Protein AF-M4BRN0-F1 (afdb_monomer)

Radius of gyration: 17.06 Å; Cα contacts (8 Å, |Δi|>4): 68; chains: 1; bounding box: 40×35×44 Å

Solvent-accessible surface area (backbone atoms only — not comparable to full-atom values): 5774 Å² total; per-residue (Å²): 140,58,72,44,59,60,49,46,67,55,44,55,59,49,40,64,70,36,44,90,46,84,78,27,52,69,47,30,55,48,48,33,50,37,51,41,52,44,51,49,57,54,47,54,51,51,43,65,76,72,41,59,80,93,52,32,66,60,53,50,52,53,49,48,52,52,37,53,51,48,32,53,52,39,46,47,34,46,76,79,47,83,23,59,49,42,53,56,48,46,61,71,70,51,57,93,61,60,70,69,77,78,105

Foldseek 3Di:
DDVLVVVCVVLVVVLVPCPPDPVCLVSLLSCLLSVLVVVLVVVLVVLVVPPDPVCSVVVNVVSVVVSVVSSVVSVCCSPVHSGPSVVVVVVVVDDPCPVVVVD

Mean predicted aligned error: 5.06 Å

Nearest PDB structures (foldseek):
  4yxd-assembly1_D  TM=9.230E-01  e=6.740E-04  Sus scrofa
  3abv-assembly1_D  TM=9.208E-01  e=6.740E-04  Sus scrofa

Sequence (103 aa):
MHMTNVGLMAAVPLAFVLSPSPLALPVDLAIGVLVPVHAHIGMNNVISDYVPKNVRTLARLGWLGATSLMLLGLLRVNLEGPGITEVVKTIWRESPNKKKHEA

InterPro domains:
  IPR007992 Succinate dehydrogenase [ubiquinone] cytochrome b small subunit, CybS [PTHR13337] (2-93)
  IPR034804 Fumarate reductase/succinate dehydrogenase, transmembrane subunit [G3DSA:1.20.1300.10] (1-93)

pLDDT: mean 92.06, std 11.99, range [47.53, 98.62]

Secondary structure (DSSP, 8-state):
--HHHHHHHHHHHHHHHH-SSGGGHHHHHHHHHHHHHHHHHHHHHHHHHHS-TTTHHHHHHHHHHHHHHHHHHHHHHHHHSS-HHHHHHHHHHS-TTGGGS--

Organism: Hyaloperonospora arabidopsidis (strain Emoy2) (NCBI:txid559515)

Structure (mmCIF, N/CA/C/O backbone):
data_AF-M4BRN0-F1
#
_entry.id   AF-M4BRN0-F1
#
loop_
_atom_site.group_PDB
_atom_site.id
_atom_site.type_symbol
_atom_site.label_atom_id
_atom_site.label_alt_id
_atom_site.label_comp_id
_atom_site.label_asym_id
_atom_site.label_entity_id
_atom_site.label_seq_id
_atom_site.pdbx_PDB_ins_code
_atom_site.Cartn_x
_atom_site.Cartn_y
_atom_site.Cartn_z
_atom_site.occupancy
_atom_site.B_iso_or_equiv
_atom_site.auth_seq_id
_atom_site.auth_comp_id
_atom_site.auth_asym_id
_atom_site.auth_atom_id
_atom_site.pdbx_PDB_model_num
ATOM 1 N N . MET A 1 1 ? 15.853 3.366 -0.031 1.00 62.56 1 MET A N 1
ATOM 2 C CA . MET A 1 1 ? 14.644 3.246 0.821 1.00 62.56 1 MET A CA 1
ATOM 3 C C . MET A 1 1 ? 13.707 4.394 0.484 1.00 62.56 1 MET A C 1
ATOM 5 O O . MET A 1 1 ? 14.194 5.510 0.390 1.00 62.56 1 MET A O 1
ATOM 9 N N . HIS A 1 2 ? 12.413 4.142 0.272 1.00 88.75 2 HIS A N 1
ATOM 10 C CA . HIS A 1 2 ? 11.409 5.202 0.082 1.00 88.75 2 HIS A CA 1
ATOM 11 C C . HIS A 1 2 ? 10.477 5.288 1.296 1.00 88.75 2 HIS A C 1
ATOM 13 O O . HIS A 1 2 ? 10.359 4.330 2.061 1.00 88.75 2 HIS A O 1
ATOM 19 N N . MET A 1 3 ? 9.807 6.431 1.468 1.00 93.25 3 MET A N 1
ATOM 20 C CA . MET A 1 3 ? 9.027 6.743 2.676 1.00 93.25 3 MET A CA 1
ATOM 21 C C . MET A 1 3 ? 7.907 5.743 2.967 1.00 93.25 3 MET A C 1
ATOM 23 O O . MET A 1 3 ? 7.586 5.513 4.130 1.00 93.25 3 MET A O 1
ATOM 27 N N . THR A 1 4 ? 7.354 5.081 1.945 1.00 95.50 4 THR A N 1
ATOM 28 C CA . THR A 1 4 ? 6.317 4.067 2.185 1.00 95.50 4 THR A CA 1
ATOM 29 C C . THR A 1 4 ? 6.843 2.811 2.888 1.00 95.50 4 THR A C 1
ATOM 31 O O . THR A 1 4 ? 6.059 2.147 3.553 1.00 95.50 4 THR A O 1
ATOM 34 N N . ASN A 1 5 ? 8.154 2.526 2.863 1.00 95.06 5 ASN A N 1
ATOM 35 C CA . ASN A 1 5 ? 8.744 1.452 3.678 1.00 95.06 5 ASN A CA 1
ATOM 36 C C . ASN A 1 5 ? 8.626 1.770 5.170 1.00 95.06 5 ASN A C 1
ATOM 38 O O . ASN A 1 5 ? 8.191 0.935 5.955 1.00 95.06 5 ASN A O 1
ATOM 42 N N . VAL A 1 6 ? 8.986 3.001 5.544 1.00 95.94 6 VAL A N 1
ATOM 43 C CA . VAL A 1 6 ? 8.901 3.486 6.928 1.00 95.94 6 VAL A CA 1
ATOM 44 C C . VAL A 1 6 ? 7.439 3.582 7.361 1.00 95.94 6 VAL A C 1
ATOM 46 O O . VAL A 1 6 ? 7.089 3.150 8.455 1.00 95.94 6 VAL A O 1
ATOM 49 N N . GLY A 1 7 ? 6.574 4.076 6.470 1.00 95.81 7 GLY A N 1
ATOM 50 C CA . GLY A 1 7 ? 5.132 4.132 6.699 1.00 95.81 7 GLY A CA 1
ATOM 51 C C . GLY A 1 7 ? 4.537 2.754 6.989 1.00 95.81 7 GLY A C 1
ATOM 52 O O . GLY A 1 7 ? 3.858 2.589 7.996 1.00 95.81 7 GLY A O 1
ATOM 53 N N . LEU A 1 8 ? 4.831 1.749 6.159 1.00 96.62 8 LEU A N 1
ATOM 54 C CA . LEU A 1 8 ? 4.338 0.382 6.364 1.00 96.62 8 LEU A CA 1
ATOM 55 C C . LEU A 1 8 ? 4.928 -0.273 7.616 1.00 96.62 8 LEU A C 1
ATOM 57 O O . LEU A 1 8 ? 4.203 -0.957 8.334 1.00 96.62 8 LEU A O 1
ATOM 61 N N . MET A 1 9 ? 6.204 -0.021 7.921 1.00 96.38 9 MET A N 1
ATOM 62 C CA . MET A 1 9 ? 6.846 -0.515 9.143 1.00 96.38 9 MET A CA 1
ATOM 63 C C . MET A 1 9 ? 6.102 -0.063 10.407 1.00 96.38 9 MET A C 1
ATOM 65 O O . MET A 1 9 ? 5.948 -0.854 11.332 1.00 96.38 9 MET A O 1
ATOM 69 N N . ALA A 1 10 ? 5.612 1.179 10.442 1.00 95.00 10 ALA A N 1
ATOM 70 C CA . ALA A 1 10 ? 4.808 1.685 11.554 1.00 95.00 10 ALA A CA 1
ATOM 71 C C . ALA A 1 10 ? 3.330 1.263 11.466 1.00 95.00 10 ALA A C 1
ATOM 73 O O . ALA A 1 10 ? 2.714 0.931 12.478 1.00 95.00 10 ALA A O 1
ATOM 74 N N . A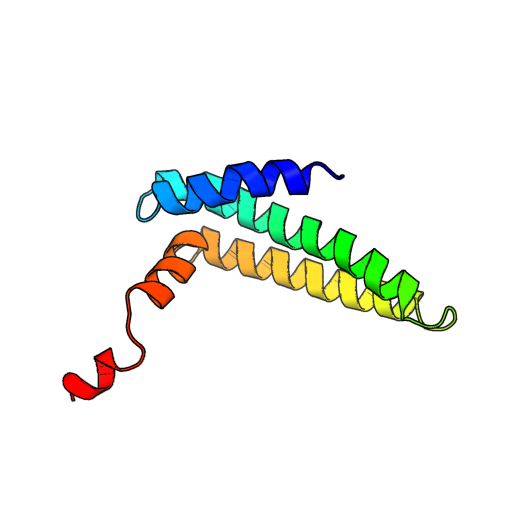LA A 1 11 ? 2.750 1.258 10.262 1.00 95.31 11 ALA A N 1
ATOM 75 C CA . ALA A 1 11 ? 1.328 1.000 10.064 1.00 95.31 11 ALA A CA 1
ATOM 76 C C . ALA A 1 11 ? 0.933 -0.455 10.360 1.00 95.31 11 ALA A C 1
ATOM 78 O O . ALA A 1 11 ? -0.152 -0.684 10.886 1.00 95.31 11 ALA A O 1
ATOM 79 N N . VAL A 1 12 ? 1.794 -1.438 10.070 1.00 94.38 12 VAL A N 1
ATOM 80 C CA . VAL A 1 12 ? 1.475 -2.865 10.268 1.00 94.38 12 VAL A CA 1
ATOM 81 C C . VAL A 1 12 ? 1.266 -3.227 11.753 1.00 94.38 12 VAL A C 1
ATOM 83 O O . VAL A 1 12 ? 0.234 -3.826 12.066 1.00 94.38 12 VAL A O 1
ATOM 86 N N . PRO A 1 13 ? 2.147 -2.846 12.700 1.00 95.00 13 PRO A N 1
ATOM 87 C CA . PRO A 1 13 ? 1.878 -3.043 14.125 1.00 95.00 13 PRO A CA 1
ATOM 88 C C . PRO A 1 13 ? 0.612 -2.322 14.603 1.00 95.00 13 PRO A C 1
ATOM 90 O O . PRO A 1 13 ? -0.183 -2.903 15.340 1.00 95.00 13 PRO A O 1
ATOM 93 N N . LEU A 1 14 ? 0.383 -1.083 14.149 1.00 95.31 14 LEU A N 1
ATOM 94 C CA . LEU A 1 14 ? -0.817 -0.317 14.507 1.00 95.31 14 LEU A CA 1
ATOM 95 C C . LEU A 1 14 ? -2.097 -1.004 14.019 1.00 95.31 14 LEU A C 1
ATOM 97 O O . LEU A 1 14 ? -3.058 -1.116 14.775 1.00 95.31 14 LEU A O 1
ATOM 101 N N . ALA A 1 15 ? -2.091 -1.535 12.797 1.00 93.19 15 ALA A N 1
ATOM 102 C CA . ALA A 1 15 ? -3.174 -2.342 12.243 1.00 93.19 15 ALA A CA 1
ATOM 103 C C . ALA A 1 15 ? -3.497 -3.563 13.121 1.00 93.19 15 ALA A C 1
ATOM 105 O O . ALA A 1 15 ? -4.664 -3.886 13.374 1.00 93.19 15 ALA A O 1
ATOM 106 N N . PHE A 1 16 ? -2.460 -4.234 13.629 1.00 91.69 16 PHE A N 1
ATOM 107 C CA . PHE A 1 16 ? -2.632 -5.388 14.503 1.00 91.69 16 PHE A CA 1
ATOM 108 C C . PHE A 1 16 ? -3.219 -5.005 15.866 1.00 91.69 16 PHE A C 1
ATOM 110 O O . PHE A 1 16 ? -4.097 -5.708 16.356 1.00 91.69 16 PHE A O 1
ATOM 117 N N . VAL A 1 17 ? -2.807 -3.880 16.450 1.00 93.56 17 VAL A N 1
ATOM 118 C CA . VAL A 1 17 ? -3.292 -3.441 17.769 1.00 93.56 17 VAL A CA 1
ATOM 119 C C . VAL A 1 17 ? -4.699 -2.846 17.703 1.00 93.56 17 VAL A C 1
ATOM 121 O O . VAL A 1 17 ? -5.515 -3.115 18.578 1.00 93.56 17 VAL A O 1
ATOM 124 N N . LEU A 1 18 ? -5.002 -2.046 16.678 1.00 93.06 18 LEU A N 1
ATOM 125 C CA . LEU A 1 18 ? -6.214 -1.225 16.664 1.00 93.06 18 LEU A CA 1
ATOM 126 C C . LEU A 1 18 ? -7.464 -1.951 16.161 1.00 93.06 18 LEU A C 1
ATOM 128 O O . LEU A 1 18 ? -8.557 -1.524 16.509 1.00 93.06 18 LEU A O 1
ATOM 132 N N . SER A 1 19 ? -7.366 -3.022 15.368 1.00 89.31 19 SER A N 1
ATOM 133 C CA . SER A 1 19 ? -8.571 -3.763 14.941 1.00 89.31 19 SER A CA 1
ATOM 134 C C . SER A 1 19 ? -9.007 -4.833 15.980 1.00 89.31 19 SER A C 1
ATOM 136 O O . SER A 1 19 ? -8.153 -5.516 16.554 1.00 89.31 19 SER A O 1
ATOM 138 N N . PRO A 1 20 ? -10.313 -5.044 16.225 1.00 88.25 20 PRO A N 1
ATOM 139 C CA . PRO A 1 20 ? -11.441 -4.308 15.667 1.00 88.25 20 PRO A CA 1
ATOM 140 C C . PRO A 1 20 ? -11.690 -3.035 16.492 1.00 88.25 20 PRO A C 1
ATOM 142 O O . PRO A 1 20 ? -12.021 -3.118 17.672 1.00 88.25 20 PRO A O 1
ATOM 145 N N . SER A 1 21 ? -11.549 -1.850 15.897 1.00 91.38 21 SER A N 1
ATOM 146 C CA . SER A 1 21 ? -12.019 -0.602 16.511 1.00 91.38 21 SER A CA 1
ATOM 147 C C . SER A 1 21 ? -12.178 0.504 15.464 1.00 91.38 21 SER A C 1
ATOM 149 O O . SER A 1 21 ? -11.498 0.468 14.437 1.00 91.38 21 SER A O 1
ATOM 151 N N . PRO A 1 22 ? -12.996 1.540 15.729 1.00 90.12 22 PRO A N 1
ATOM 152 C CA . PRO A 1 22 ? -13.090 2.713 14.856 1.00 90.12 22 PRO A CA 1
ATOM 153 C C . PRO A 1 22 ? -11.761 3.464 14.677 1.00 90.12 22 PRO A C 1
ATOM 155 O O . PRO A 1 22 ? -11.568 4.148 13.675 1.00 90.12 22 PRO A O 1
ATOM 158 N N . LEU A 1 23 ? -10.818 3.315 15.618 1.00 93.50 23 LEU A N 1
ATOM 159 C CA . LEU A 1 23 ? -9.477 3.901 15.520 1.00 93.50 23 LEU A CA 1
ATOM 160 C C . LEU A 1 23 ? -8.618 3.233 14.435 1.00 93.50 23 LEU A C 1
ATOM 162 O O . LEU A 1 23 ? -7.570 3.769 14.082 1.00 93.50 23 LEU A O 1
ATOM 166 N N . ALA A 1 24 ? -9.047 2.086 13.896 1.00 95.00 24 ALA A N 1
ATOM 167 C CA . ALA A 1 24 ? -8.383 1.434 12.776 1.00 95.00 24 ALA A CA 1
ATOM 168 C C . ALA A 1 24 ? -8.605 2.174 11.445 1.00 95.00 24 ALA A C 1
ATOM 170 O O . ALA A 1 24 ? -7.733 2.097 10.587 1.00 95.00 24 ALA A O 1
ATOM 171 N N . LEU A 1 25 ? -9.680 2.962 11.281 1.00 95.75 25 LEU A N 1
ATOM 172 C CA . LEU A 1 25 ? -10.013 3.605 9.999 1.00 95.75 25 LEU A CA 1
ATOM 173 C C . LEU A 1 25 ? -8.884 4.501 9.438 1.00 95.75 25 LEU A C 1
ATOM 175 O O . LEU A 1 25 ? -8.555 4.361 8.259 1.00 95.75 25 LEU A O 1
ATOM 179 N N . PRO A 1 26 ? -8.228 5.387 10.218 1.00 96.69 26 PRO A N 1
ATOM 180 C CA . PRO A 1 26 ? -7.077 6.142 9.717 1.00 96.69 26 PRO A CA 1
ATOM 181 C C . PRO A 1 26 ? -5.919 5.244 9.260 1.00 96.69 26 PRO A C 1
ATOM 183 O O . PRO A 1 26 ? -5.248 5.552 8.274 1.00 96.69 26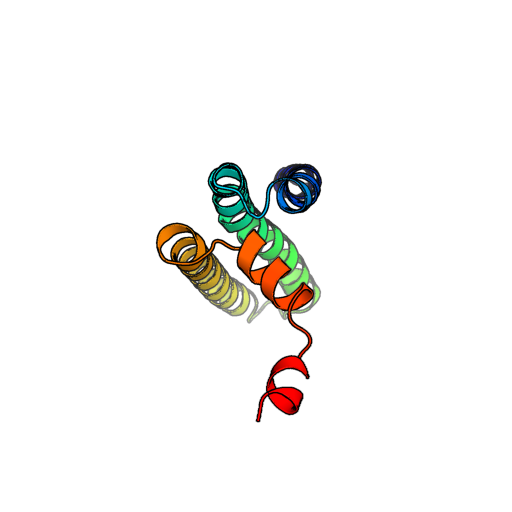 PRO A O 1
ATOM 186 N N . VAL A 1 27 ? -5.696 4.123 9.952 1.00 97.00 27 VAL A N 1
ATOM 187 C CA . VAL A 1 27 ? -4.663 3.142 9.593 1.00 97.00 27 VAL A CA 1
ATOM 188 C C . VAL A 1 27 ? -5.054 2.384 8.329 1.00 97.00 27 VAL A C 1
ATOM 190 O O . VAL A 1 27 ? -4.219 2.222 7.444 1.00 97.00 27 VAL A O 1
ATOM 193 N N . ASP A 1 28 ? -6.317 1.991 8.198 1.00 97.44 28 ASP A N 1
ATOM 194 C CA . ASP A 1 28 ? -6.871 1.349 7.010 1.00 97.44 28 ASP A CA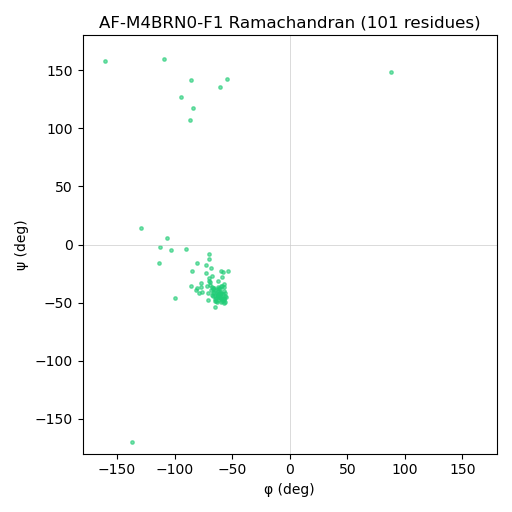 1
ATOM 195 C C . ASP A 1 28 ? -6.733 2.245 5.775 1.00 97.44 28 ASP A C 1
ATOM 197 O O . ASP A 1 28 ? -6.254 1.792 4.733 1.00 97.44 28 ASP A O 1
ATOM 201 N N . LEU A 1 29 ? -7.072 3.534 5.888 1.00 97.69 29 LEU A N 1
ATOM 202 C CA . LEU A 1 29 ? -6.888 4.514 4.814 1.00 97.69 29 LEU A CA 1
ATOM 203 C C . LEU A 1 29 ? -5.406 4.693 4.457 1.00 97.69 29 LEU A C 1
ATOM 205 O O . LEU A 1 29 ? -5.057 4.699 3.275 1.00 97.69 29 LEU A O 1
ATOM 209 N N . ALA A 1 30 ? -4.524 4.786 5.457 1.00 97.38 30 ALA A N 1
ATOM 210 C CA . ALA A 1 30 ? -3.087 4.903 5.229 1.00 97.38 30 ALA A CA 1
ATOM 211 C C . ALA A 1 30 ? -2.519 3.661 4.523 1.00 97.38 30 ALA A C 1
ATOM 213 O O . ALA A 1 30 ? -1.845 3.791 3.501 1.00 97.38 30 ALA A O 1
ATOM 214 N N . ILE A 1 31 ? -2.819 2.454 5.010 1.00 96.94 31 ILE A N 1
ATOM 215 C CA . ILE A 1 31 ? -2.392 1.184 4.400 1.00 96.94 31 ILE A CA 1
ATOM 216 C C . ILE A 1 31 ? -2.976 1.039 2.992 1.00 96.94 31 ILE A C 1
ATOM 218 O O . ILE A 1 31 ? -2.261 0.615 2.082 1.00 96.94 31 ILE A O 1
ATOM 222 N N . GLY A 1 32 ? -4.223 1.474 2.788 1.00 97.25 32 GLY A N 1
ATOM 223 C CA . GLY A 1 32 ? -4.897 1.4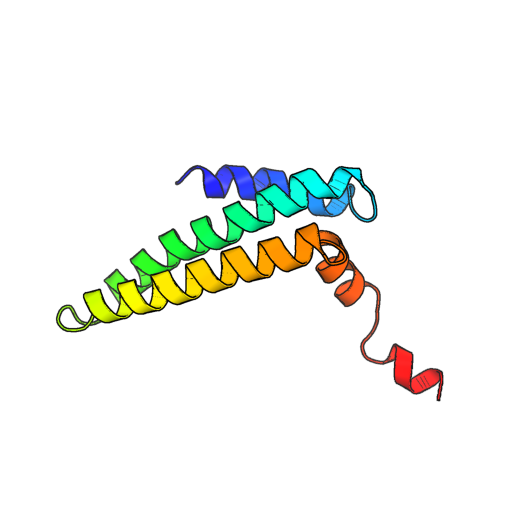96 1.490 1.00 97.25 32 GLY A CA 1
ATOM 224 C C . GLY A 1 32 ? -4.164 2.305 0.416 1.00 97.25 32 GLY A C 1
ATOM 225 O O . GLY A 1 32 ? -4.315 2.004 -0.763 1.00 97.25 32 GLY A O 1
ATOM 226 N N . VAL A 1 33 ? -3.322 3.273 0.798 1.00 97.81 33 VAL A N 1
ATOM 227 C CA . VAL A 1 33 ? -2.449 4.029 -0.122 1.00 97.81 33 VAL A CA 1
ATOM 228 C C . VAL A 1 33 ? -1.015 3.502 -0.106 1.00 97.81 33 VAL A C 1
ATOM 230 O O . VAL A 1 33 ? -0.401 3.304 -1.157 1.00 97.81 33 VAL A O 1
ATOM 233 N N . LEU A 1 34 ? -0.463 3.261 1.084 1.00 97.81 34 LEU A N 1
ATOM 234 C CA . LEU A 1 34 ? 0.933 2.869 1.260 1.00 97.81 34 LEU A CA 1
ATOM 235 C C . LEU A 1 34 ? 1.248 1.534 0.582 1.00 97.81 34 LEU A C 1
ATOM 237 O O . LEU A 1 34 ? 2.309 1.421 -0.033 1.00 97.81 34 LEU A O 1
ATOM 241 N N . VAL A 1 35 ? 0.341 0.552 0.654 1.00 97.31 35 VAL A N 1
ATOM 242 C CA . VAL A 1 35 ? 0.530 -0.765 0.028 1.00 97.31 35 VAL A CA 1
ATOM 243 C C . VAL A 1 35 ? 0.576 -0.652 -1.501 1.00 97.31 35 VAL A C 1
ATOM 245 O O . VAL A 1 35 ? 1.588 -1.076 -2.067 1.00 97.31 35 VAL A O 1
ATOM 248 N N . PRO A 1 36 ? -0.410 -0.038 -2.195 1.00 97.94 36 PRO A N 1
ATOM 249 C CA . PRO A 1 36 ? -0.304 0.180 -3.636 1.00 97.94 36 PRO A CA 1
ATOM 250 C C . PRO A 1 36 ? 0.929 0.943 -4.069 1.00 97.94 36 PRO A C 1
ATOM 252 O O . PRO A 1 36 ? 1.589 0.521 -5.013 1.00 97.94 36 PRO A O 1
ATOM 255 N N . VAL A 1 37 ? 1.291 2.023 -3.378 1.00 97.94 37 VAL A N 1
ATOM 256 C CA . VAL A 1 37 ? 2.459 2.821 -3.768 1.00 97.94 37 VAL A CA 1
ATOM 257 C C . VAL A 1 37 ? 3.760 2.040 -3.562 1.00 97.94 37 VAL A C 1
ATOM 259 O O . VAL A 1 37 ? 4.619 2.045 -4.443 1.00 97.94 37 VAL A O 1
ATOM 262 N N . HIS A 1 38 ? 3.910 1.329 -2.438 1.00 97.81 38 HIS A N 1
ATOM 263 C CA . HIS A 1 38 ? 5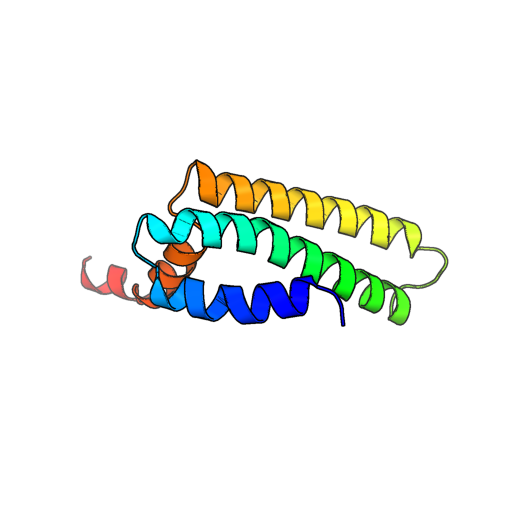.069 0.466 -2.191 1.00 97.81 38 HIS A CA 1
ATOM 264 C C . HIS A 1 38 ? 5.195 -0.624 -3.265 1.00 97.81 38 HIS A C 1
ATOM 266 O O . HIS A 1 38 ? 6.255 -0.770 -3.877 1.00 97.81 38 HIS A O 1
ATOM 272 N N . ALA A 1 39 ? 4.099 -1.333 -3.551 1.00 97.31 39 ALA A N 1
ATOM 273 C CA . ALA A 1 39 ? 4.059 -2.347 -4.599 1.00 97.31 39 ALA A CA 1
ATOM 274 C C . ALA A 1 39 ? 4.349 -1.746 -5.983 1.00 97.31 39 ALA A C 1
ATOM 276 O O . ALA A 1 39 ? 5.054 -2.358 -6.786 1.00 97.31 39 ALA A O 1
ATOM 277 N N . HIS A 1 40 ? 3.866 -0.529 -6.255 1.00 98.19 40 HIS A N 1
ATOM 278 C CA . HIS A 1 40 ? 4.077 0.138 -7.533 1.00 98.19 40 HIS A CA 1
ATOM 279 C C . HIS A 1 40 ? 5.555 0.408 -7.802 1.00 98.19 40 HIS A C 1
ATOM 281 O O . HIS A 1 40 ? 6.062 0.091 -8.880 1.00 98.19 40 HIS A O 1
ATOM 287 N N . ILE A 1 41 ? 6.256 0.961 -6.811 1.00 97.88 41 ILE A N 1
ATOM 288 C CA . ILE A 1 41 ? 7.691 1.247 -6.899 1.00 97.88 41 ILE A CA 1
ATOM 289 C C . ILE A 1 41 ? 8.478 -0.061 -7.037 1.00 97.88 41 ILE A C 1
ATOM 291 O O . ILE A 1 41 ? 9.304 -0.184 -7.941 1.00 97.88 41 ILE A O 1
ATOM 295 N N . GLY A 1 42 ? 8.188 -1.054 -6.188 1.00 97.31 42 GLY A N 1
ATOM 296 C CA . GLY A 1 42 ? 8.880 -2.344 -6.200 1.00 97.31 42 GLY A CA 1
ATOM 297 C C . GLY A 1 42 ? 8.753 -3.068 -7.539 1.00 97.31 42 GLY A 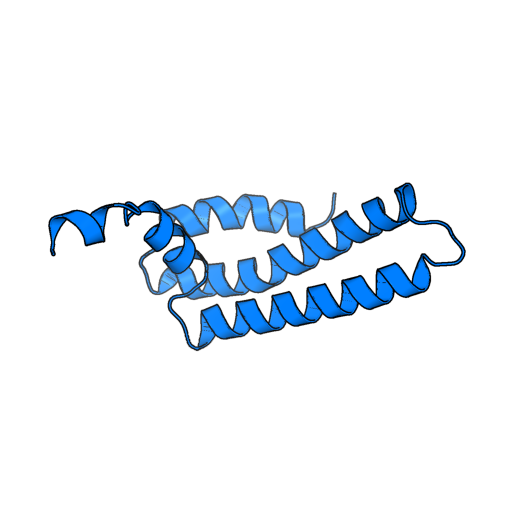C 1
ATOM 298 O O . GLY A 1 42 ? 9.753 -3.472 -8.131 1.00 97.31 42 GLY A O 1
ATOM 299 N N . MET A 1 43 ? 7.540 -3.161 -8.078 1.00 98.25 43 MET A N 1
ATOM 300 C CA . MET A 1 43 ? 7.304 -3.846 -9.346 1.00 98.25 43 MET A CA 1
ATOM 301 C C . MET A 1 43 ? 7.887 -3.091 -10.547 1.00 98.25 43 MET A C 1
ATOM 303 O O . MET A 1 43 ? 8.306 -3.725 -11.508 1.00 98.25 43 MET A O 1
ATOM 307 N N . ASN A 1 44 ? 8.001 -1.758 -10.514 1.00 98.06 44 ASN A N 1
ATOM 308 C CA . ASN A 1 44 ? 8.719 -1.034 -11.572 1.00 98.06 44 ASN A CA 1
ATOM 309 C C . ASN A 1 44 ? 10.203 -1.432 -11.650 1.00 98.06 44 ASN A C 1
ATOM 311 O O . ASN A 1 44 ? 10.765 -1.444 -12.751 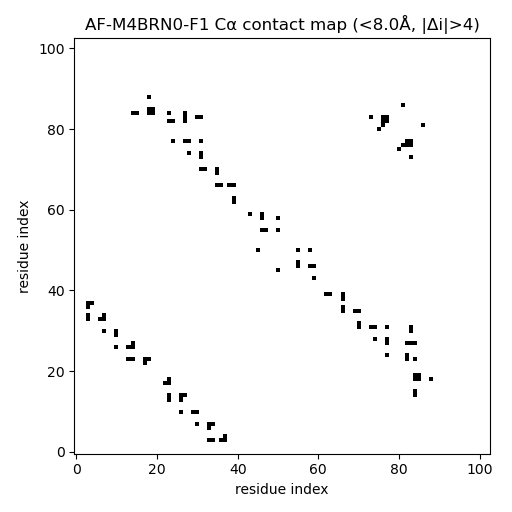1.00 98.06 44 ASN A O 1
ATOM 315 N N . ASN A 1 45 ? 10.825 -1.796 -10.524 1.00 97.62 45 ASN A N 1
ATOM 316 C CA . ASN A 1 45 ? 12.182 -2.351 -10.512 1.00 97.62 45 ASN A CA 1
ATOM 317 C C . ASN A 1 45 ? 12.192 -3.766 -11.101 1.00 97.62 45 ASN A C 1
ATOM 319 O O . ASN A 1 45 ? 12.934 -4.010 -12.045 1.00 97.62 45 ASN A O 1
ATOM 323 N N . VAL A 1 46 ? 11.268 -4.639 -10.677 1.00 98.44 46 VAL A N 1
ATOM 324 C CA . VAL A 1 46 ? 11.107 -5.993 -11.250 1.00 98.44 46 VAL A CA 1
ATOM 325 C C . VAL A 1 46 ? 10.895 -5.937 -12.771 1.00 98.44 46 VAL A C 1
ATOM 327 O O . VAL A 1 46 ? 11.551 -6.647 -13.529 1.00 98.44 46 VAL A O 1
ATOM 330 N N . ILE A 1 47 ? 10.036 -5.038 -13.257 1.00 98.44 47 ILE A N 1
ATOM 331 C CA . ILE A 1 47 ? 9.822 -4.810 -14.693 1.00 98.44 47 ILE A CA 1
ATOM 332 C C . ILE A 1 47 ? 11.122 -4.357 -15.373 1.00 98.44 47 ILE A C 1
ATOM 334 O O . ILE A 1 47 ? 11.406 -4.738 -16.507 1.00 98.44 47 ILE A O 1
ATOM 338 N N . SER A 1 48 ? 11.925 -3.531 -14.709 1.00 98.12 48 SER A N 1
ATOM 339 C CA . SER A 1 48 ? 13.190 -3.052 -15.270 1.00 98.12 48 SER A CA 1
ATOM 340 C C . SER A 1 48 ? 14.241 -4.157 -15.384 1.00 98.12 48 SER A C 1
ATOM 342 O O . SER A 1 48 ? 15.014 -4.129 -16.346 1.00 98.12 48 SER A O 1
ATOM 344 N N . ASP A 1 49 ? 14.216 -5.122 -14.467 1.00 98.38 49 ASP A N 1
ATOM 345 C CA . ASP A 1 49 ? 15.149 -6.248 -14.416 1.00 98.38 49 ASP A CA 1
ATOM 346 C C . ASP A 1 49 ? 14.783 -7.343 -15.427 1.00 98.38 49 ASP A C 1
ATOM 348 O O . ASP A 1 49 ? 15.656 -7.854 -16.125 1.00 98.38 49 ASP A O 1
ATOM 352 N N . TYR A 1 50 ? 13.491 -7.663 -15.565 1.00 98.38 50 TYR A N 1
ATOM 353 C CA . TYR A 1 50 ? 13.054 -8.864 -16.291 1.00 98.38 50 TYR A CA 1
ATOM 354 C C . TYR A 1 50 ? 12.287 -8.602 -17.592 1.00 98.38 50 TYR A C 1
ATOM 356 O O . TYR A 1 50 ? 12.150 -9.514 -18.406 1.00 98.38 50 TYR A O 1
ATOM 364 N N . VAL A 1 51 ? 11.788 -7.384 -17.838 1.00 98.19 51 VAL A N 1
ATOM 365 C CA . VAL A 1 51 ? 11.009 -7.094 -19.054 1.00 98.19 51 VAL A CA 1
ATOM 366 C C . VAL A 1 51 ? 11.906 -6.518 -20.162 1.00 98.19 51 VAL A C 1
ATOM 368 O O . VAL A 1 51 ? 12.579 -5.491 -19.950 1.00 98.19 51 VAL A O 1
ATOM 371 N N . PRO A 1 52 ? 11.888 -7.116 -21.375 1.00 98.19 52 PRO A N 1
ATOM 372 C CA . PRO A 1 52 ? 12.620 -6.613 -22.534 1.00 98.19 52 PRO A CA 1
ATOM 373 C C . PRO A 1 52 ? 12.291 -5.150 -22.854 1.00 98.19 52 PRO A C 1
ATOM 375 O O . PRO A 1 52 ? 11.147 -4.704 -22.742 1.00 98.19 52 PRO A O 1
ATOM 378 N N . LYS A 1 53 ? 13.304 -4.381 -23.273 1.00 97.62 53 LYS A N 1
ATOM 379 C CA . LYS A 1 53 ? 13.194 -2.920 -23.458 1.00 97.62 53 LYS A CA 1
ATOM 380 C C . LYS A 1 53 ? 12.080 -2.507 -24.429 1.00 97.62 53 LYS A C 1
ATOM 382 O O . LYS A 1 53 ? 11.446 -1.484 -24.202 1.00 97.62 53 LYS A O 1
ATOM 387 N N . ASN A 1 54 ? 11.822 -3.303 -25.466 1.00 98.00 54 ASN A N 1
ATOM 388 C CA . ASN A 1 54 ? 10.812 -3.033 -26.494 1.00 98.00 54 ASN A CA 1
ATOM 389 C C . ASN A 1 54 ? 9.363 -3.096 -25.978 1.00 98.00 54 ASN A C 1
ATOM 391 O O . ASN A 1 54 ? 8.506 -2.412 -26.524 1.00 98.00 54 ASN A O 1
ATOM 395 N N . VAL A 1 55 ? 9.081 -3.874 -24.928 1.00 98.25 55 VAL A N 1
ATOM 396 C CA . VAL A 1 55 ? 7.724 -4.015 -24.354 1.00 98.25 55 VAL A CA 1
ATOM 397 C C . VAL A 1 55 ? 7.599 -3.423 -22.948 1.00 98.25 55 VAL A C 1
ATOM 399 O O . VAL A 1 55 ? 6.516 -3.390 -22.366 1.00 98.25 55 VAL A O 1
ATOM 402 N N . ARG A 1 56 ? 8.697 -2.898 -22.397 1.00 98.19 56 ARG A N 1
ATOM 403 C CA . ARG A 1 56 ? 8.770 -2.371 -21.030 1.00 98.19 56 ARG A CA 1
ATOM 404 C C . ARG A 1 56 ? 7.770 -1.253 -20.754 1.00 98.19 56 ARG A C 1
ATOM 406 O O . ARG A 1 56 ? 7.158 -1.242 -19.692 1.00 98.19 56 ARG A O 1
ATOM 413 N N . THR A 1 57 ? 7.595 -0.322 -21.689 1.00 98.19 57 THR A N 1
ATOM 414 C CA . THR A 1 57 ? 6.636 0.782 -21.524 1.00 98.19 57 THR A CA 1
ATOM 415 C C . THR A 1 57 ? 5.213 0.252 -21.403 1.00 98.19 57 THR A C 1
ATOM 417 O O . THR A 1 57 ? 4.491 0.661 -20.499 1.00 98.19 57 THR A O 1
ATOM 420 N N . LEU A 1 58 ? 4.835 -0.713 -22.246 1.00 98.25 58 LEU A N 1
ATOM 421 C CA . LEU A 1 58 ? 3.520 -1.345 -22.179 1.00 98.25 58 LEU A CA 1
ATOM 422 C C . LEU A 1 58 ? 3.315 -2.067 -20.840 1.00 98.25 58 LEU A C 1
ATOM 424 O O . LEU A 1 58 ? 2.277 -1.891 -20.208 1.00 98.25 58 LEU A O 1
ATOM 428 N N . ALA A 1 59 ? 4.323 -2.802 -20.362 1.00 98.50 59 ALA A N 1
ATOM 429 C CA . ALA A 1 59 ? 4.270 -3.462 -19.058 1.00 98.50 59 ALA A CA 1
ATOM 430 C C . ALA A 1 59 ? 4.091 -2.462 -17.901 1.00 98.50 59 ALA A C 1
ATOM 432 O O . ALA A 1 59 ? 3.270 -2.687 -17.014 1.00 98.50 59 ALA A O 1
ATOM 433 N N . ARG A 1 60 ? 4.802 -1.325 -17.926 1.00 98.50 60 ARG A N 1
ATOM 434 C CA . ARG A 1 60 ? 4.653 -0.263 -16.915 1.00 98.50 60 ARG A CA 1
ATOM 435 C C . ARG A 1 60 ? 3.270 0.386 -16.950 1.00 98.50 60 ARG A C 1
ATOM 437 O O . ARG A 1 60 ? 2.715 0.653 -15.890 1.00 98.50 60 ARG A O 1
ATOM 444 N N . LEU A 1 61 ? 2.698 0.604 -18.135 1.00 98.62 61 LEU A N 1
ATOM 445 C CA . LEU A 1 61 ? 1.339 1.139 -18.278 1.00 98.62 61 LEU A CA 1
ATOM 446 C C . LEU A 1 61 ? 0.280 0.154 -17.771 1.00 98.62 61 LEU A C 1
ATOM 448 O O . LEU A 1 61 ? -0.616 0.549 -17.028 1.00 98.62 61 LEU A O 1
ATOM 452 N N . GLY A 1 62 ? 0.409 -1.132 -18.109 1.00 98.56 62 GLY A N 1
ATOM 453 C CA . GLY A 1 62 ? -0.467 -2.177 -17.575 1.00 98.56 62 GLY A CA 1
ATOM 454 C C . GLY A 1 62 ? -0.385 -2.262 -16.050 1.00 98.56 62 GLY A C 1
ATOM 455 O O . GLY A 1 62 ? -1.405 -2.319 -15.365 1.00 98.56 62 GLY A O 1
ATOM 456 N N . TRP A 1 63 ? 0.828 -2.177 -15.504 1.00 98.50 63 TRP A N 1
ATOM 457 C CA . TRP A 1 63 ? 1.043 -2.172 -14.063 1.00 98.50 63 TRP A CA 1
ATOM 458 C C . TRP 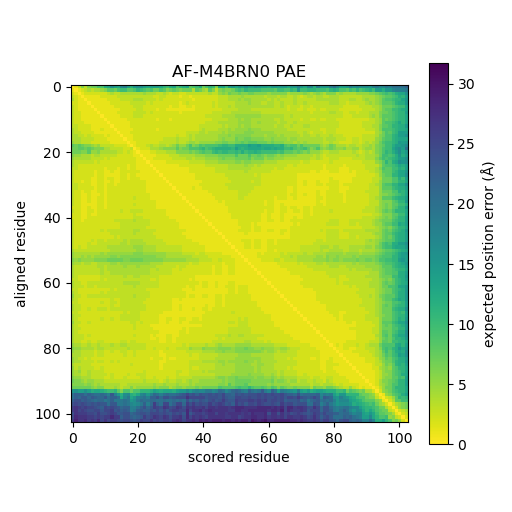A 1 63 ? 0.500 -0.918 -13.366 1.00 98.50 63 TRP A C 1
ATOM 460 O O . TRP A 1 63 ? -0.045 -1.010 -12.264 1.00 98.50 63 TRP A O 1
ATOM 470 N N . LEU A 1 64 ? 0.595 0.249 -14.007 1.00 98.62 64 LEU A N 1
ATOM 471 C CA . LEU A 1 64 ? -0.054 1.470 -13.533 1.00 98.62 64 LEU A CA 1
ATOM 472 C C . LEU A 1 64 ? -1.569 1.272 -13.435 1.00 98.62 64 LEU A C 1
ATOM 474 O O . LEU A 1 64 ? -2.136 1.548 -12.382 1.00 98.62 64 LEU A O 1
ATOM 478 N N . GLY A 1 65 ? -2.198 0.703 -14.468 1.00 98.62 65 GLY A N 1
ATOM 479 C CA . GLY A 1 65 ? -3.621 0.354 -14.443 1.00 98.62 65 GLY A CA 1
ATOM 480 C C . GLY A 1 65 ? -3.980 -0.591 -13.292 1.00 98.62 65 GLY A C 1
ATOM 481 O O . GLY A 1 65 ? -4.904 -0.312 -12.530 1.00 98.62 65 GLY A O 1
ATOM 482 N N . ALA A 1 66 ? -3.208 -1.665 -13.100 1.00 98.44 66 ALA A N 1
ATOM 483 C CA . ALA A 1 66 ? -3.406 -2.599 -11.989 1.00 98.44 66 ALA A CA 1
ATOM 484 C C . ALA A 1 66 ? -3.264 -1.918 -10.615 1.00 98.44 66 ALA A C 1
ATOM 486 O O . ALA A 1 66 ? -4.064 -2.157 -9.712 1.00 98.44 66 ALA A O 1
ATOM 487 N N . THR A 1 67 ? -2.286 -1.021 -10.467 1.00 98.44 67 THR A N 1
ATOM 488 C CA . THR A 1 67 ? -2.074 -0.251 -9.232 1.00 98.44 67 THR A CA 1
ATOM 489 C C . THR A 1 67 ? -3.250 0.684 -8.952 1.00 98.44 67 THR A C 1
ATOM 491 O O . THR A 1 67 ? -3.721 0.746 -7.817 1.00 98.44 67 THR A O 1
ATOM 494 N N . SER A 1 68 ? -3.757 1.386 -9.970 1.00 98.50 68 SER A N 1
ATOM 495 C CA . SER A 1 68 ? -4.931 2.256 -9.844 1.00 98.50 68 SER A CA 1
ATOM 496 C C . SER A 1 68 ? -6.176 1.471 -9.438 1.00 98.50 68 SER A C 1
ATOM 498 O O . SER A 1 68 ? -6.890 1.893 -8.531 1.00 98.50 68 SER A O 1
ATOM 500 N N . LEU A 1 69 ? -6.410 0.306 -10.051 1.00 98.56 69 LEU A N 1
ATOM 501 C CA . LEU A 1 69 ? -7.514 -0.581 -9.673 1.00 98.56 69 LEU A CA 1
ATOM 502 C C . LEU A 1 69 ? -7.380 -1.068 -8.229 1.00 98.56 69 LEU A C 1
ATOM 504 O O . LEU A 1 69 ? -8.364 -1.057 -7.493 1.00 98.56 69 LEU A O 1
ATOM 508 N N . MET A 1 70 ? -6.171 -1.439 -7.799 1.00 98.06 70 MET A N 1
ATOM 509 C CA . MET A 1 70 ? -5.929 -1.845 -6.416 1.00 98.06 70 MET A CA 1
ATOM 510 C C . MET A 1 70 ? -6.216 -0.704 -5.436 1.00 98.06 70 MET A C 1
ATOM 512 O O . MET A 1 70 ? -6.892 -0.923 -4.437 1.00 98.06 70 MET A O 1
ATOM 516 N N . LEU A 1 71 ? -5.764 0.517 -5.732 1.00 98.31 71 LEU A N 1
ATOM 517 C CA . LEU A 1 71 ? -6.016 1.685 -4.885 1.00 98.31 71 LEU A CA 1
ATOM 518 C C . LEU A 1 71 ? -7.518 1.975 -4.750 1.00 98.31 71 LEU A C 1
ATOM 520 O O . LEU A 1 71 ? -8.003 2.172 -3.638 1.00 98.31 71 LEU A O 1
ATOM 524 N N . LEU A 1 72 ? -8.269 1.949 -5.856 1.00 98.38 72 LEU A N 1
ATOM 525 C CA . LEU A 1 72 ? -9.721 2.160 -5.839 1.00 98.38 72 LEU A CA 1
ATOM 526 C C . LEU A 1 72 ? -10.463 1.033 -5.109 1.00 98.38 72 LEU A C 1
ATOM 528 O O . LEU A 1 72 ? -11.377 1.303 -4.332 1.00 98.38 72 LEU A O 1
ATOM 532 N N . GLY A 1 73 ? -10.052 -0.221 -5.312 1.00 98.19 73 GLY A N 1
ATOM 533 C CA . GLY A 1 73 ? -10.627 -1.374 -4.619 1.00 98.19 73 GLY A CA 1
ATOM 534 C C . GLY A 1 73 ? -10.411 -1.308 -3.107 1.00 98.19 73 GLY A C 1
ATOM 535 O O . GLY A 1 73 ? -11.353 -1.491 -2.340 1.00 98.19 73 GLY A O 1
ATOM 536 N N . LEU A 1 74 ? -9.197 -0.973 -2.665 1.00 98.12 74 LEU A N 1
ATOM 537 C CA . LEU A 1 74 ? -8.881 -0.810 -1.245 1.00 98.12 74 LEU A CA 1
ATOM 538 C C . LEU A 1 74 ? -9.605 0.392 -0.626 1.00 98.12 74 LEU A C 1
ATOM 540 O O . LEU A 1 74 ? -10.113 0.288 0.490 1.00 98.12 74 LEU A O 1
ATOM 544 N N . LEU A 1 75 ? -9.736 1.503 -1.358 1.00 98.25 75 LEU A N 1
ATOM 545 C CA . LEU A 1 75 ? -10.551 2.638 -0.922 1.00 98.25 75 LEU A CA 1
ATOM 546 C C . LEU A 1 75 ? -12.013 2.221 -0.712 1.00 98.25 75 LEU A C 1
ATOM 548 O O . LEU A 1 75 ? -12.600 2.527 0.324 1.00 98.25 75 LEU A O 1
ATOM 552 N N . ARG A 1 76 ? -12.580 1.463 -1.657 1.00 98.25 76 ARG A N 1
ATOM 553 C CA . ARG A 1 76 ? -13.949 0.942 -1.567 1.00 98.25 76 ARG A CA 1
ATOM 554 C C . ARG A 1 76 ? -14.146 -0.008 -0.380 1.00 98.25 76 ARG A C 1
ATOM 556 O O . ARG A 1 76 ? -15.208 0.021 0.238 1.00 98.25 76 ARG A O 1
ATOM 563 N N . VAL A 1 77 ? -13.147 -0.829 -0.049 1.00 96.88 77 VAL A N 1
ATOM 564 C CA . VAL A 1 77 ? -13.169 -1.707 1.139 1.00 96.88 77 VAL A CA 1
ATOM 565 C C . VAL A 1 77 ? -13.161 -0.898 2.437 1.00 96.88 77 VAL A C 1
ATOM 567 O O . VAL A 1 77 ? -13.841 -1.279 3.387 1.00 96.88 77 VAL A O 1
ATOM 570 N N . ASN A 1 78 ? -12.428 0.214 2.478 1.00 97.19 78 ASN A N 1
ATOM 571 C CA . ASN A 1 78 ? -12.320 1.055 3.670 1.00 97.19 78 ASN A CA 1
ATOM 572 C C . ASN A 1 78 ? -13.541 1.950 3.906 1.00 97.19 78 ASN A C 1
ATOM 574 O O . ASN A 1 78 ? -13.897 2.186 5.055 1.00 97.19 78 ASN A O 1
ATOM 578 N N . LEU A 1 79 ? -14.160 2.475 2.843 1.00 96.50 79 LEU A N 1
ATOM 579 C CA . LEU A 1 79 ? -15.286 3.411 2.968 1.00 96.50 79 LEU A CA 1
ATOM 580 C C . LEU A 1 79 ? -16.639 2.720 3.106 1.00 96.50 79 LEU A C 1
ATOM 582 O O . LEU A 1 79 ? -17.528 3.215 3.789 1.00 96.50 79 LEU A O 1
ATOM 586 N N . GLU A 1 80 ? -16.809 1.600 2.419 1.00 96.75 80 GLU A N 1
ATOM 587 C CA . GLU A 1 80 ? -18.111 0.955 2.252 1.00 96.75 80 GLU A CA 1
ATOM 588 C C . GLU A 1 80 ? -18.046 -0.541 2.628 1.00 96.75 80 GLU A C 1
ATOM 590 O O . GLU A 1 80 ? -18.920 -1.326 2.258 1.00 96.75 80 GLU A O 1
ATOM 595 N N . GLY A 1 81 ? -16.979 -0.962 3.308 1.00 93.50 81 GLY A N 1
ATOM 596 C CA . GLY A 1 81 ? -16.779 -2.313 3.823 1.00 93.50 81 GLY A CA 1
ATOM 597 C C . GLY A 1 81 ? -16.209 -2.296 5.247 1.00 93.50 81 GLY A C 1
ATOM 598 O O . GLY A 1 81 ? -16.155 -1.241 5.876 1.00 93.50 81 GLY A O 1
ATOM 599 N N . PRO A 1 82 ? -15.777 -3.455 5.775 1.00 93.00 82 PRO A N 1
ATOM 600 C CA . PRO A 1 82 ? -15.272 -3.568 7.148 1.00 93.00 82 PRO A CA 1
ATOM 601 C C . PRO A 1 82 ? -13.913 -2.896 7.417 1.00 93.00 82 PRO A C 1
ATOM 603 O O . PRO A 1 82 ? -13.489 -2.863 8.568 1.00 93.00 82 PRO A O 1
ATOM 606 N N . GLY A 1 83 ? -13.213 -2.409 6.385 1.00 95.81 83 GLY A N 1
ATOM 607 C CA . GLY A 1 83 ? -11.814 -1.981 6.480 1.00 95.81 83 GLY A CA 1
ATOM 608 C C . GLY A 1 83 ? -10.815 -3.119 6.246 1.00 95.81 83 GLY A C 1
ATOM 609 O O . GLY A 1 83 ? -11.084 -4.290 6.527 1.00 95.81 83 GLY A O 1
ATOM 610 N N . ILE A 1 84 ? -9.647 -2.783 5.689 1.00 96.19 84 ILE A N 1
ATOM 611 C CA . ILE A 1 84 ? -8.606 -3.758 5.311 1.00 96.19 84 ILE A CA 1
ATOM 612 C C . ILE A 1 84 ? -8.163 -4.604 6.508 1.00 96.19 84 ILE A C 1
ATOM 614 O O . ILE A 1 84 ? -8.056 -5.827 6.399 1.00 96.19 84 ILE A O 1
ATOM 618 N N . THR A 1 85 ? -7.897 -3.974 7.650 1.00 95.25 85 THR A N 1
ATOM 619 C CA . THR A 1 85 ? -7.397 -4.669 8.840 1.00 95.25 85 THR A CA 1
ATOM 620 C C . THR A 1 85 ? -8.393 -5.681 9.385 1.00 95.25 85 THR A C 1
ATOM 622 O O . THR A 1 85 ? -7.998 -6.805 9.709 1.00 95.25 85 THR A O 1
ATOM 625 N N . GLU A 1 86 ? -9.681 -5.339 9.423 1.00 92.69 86 GLU A N 1
ATOM 626 C CA . GLU A 1 86 ? -10.709 -6.261 9.898 1.00 92.69 86 GLU A CA 1
ATOM 627 C C . GLU A 1 86 ? -10.975 -7.394 8.910 1.00 92.69 86 GLU A C 1
ATOM 629 O O . GLU A 1 86 ? -11.148 -8.535 9.338 1.00 92.69 86 GLU A O 1
ATOM 634 N N . VAL A 1 87 ? -10.918 -7.134 7.598 1.00 93.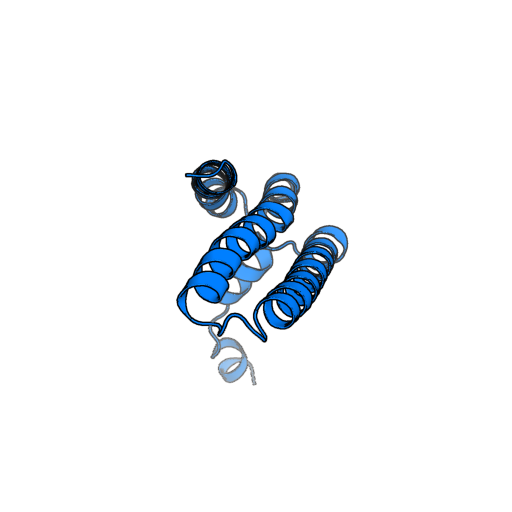38 87 VAL A N 1
ATOM 635 C CA . VAL A 1 87 ? -10.976 -8.197 6.581 1.00 93.38 87 VAL A CA 1
ATOM 636 C C . VAL A 1 87 ? -9.868 -9.225 6.821 1.00 93.38 87 VAL A C 1
ATOM 638 O O . VAL A 1 87 ? -10.146 -10.423 6.903 1.00 93.38 87 VAL A O 1
ATOM 641 N N . VAL A 1 88 ? -8.622 -8.776 7.008 1.00 92.75 88 VAL A N 1
ATOM 642 C CA . VAL A 1 88 ? -7.485 -9.679 7.256 1.00 92.75 88 VAL A CA 1
ATOM 643 C C . VAL A 1 88 ? -7.660 -10.454 8.564 1.00 92.75 88 VAL A C 1
ATOM 645 O O . VAL A 1 88 ? -7.440 -11.666 8.592 1.00 92.75 88 VAL A O 1
ATOM 648 N N . LYS A 1 89 ? -8.095 -9.805 9.650 1.00 90.12 89 LYS A N 1
ATOM 649 C CA . LYS A 1 89 ? -8.308 -10.502 10.929 1.00 90.12 89 LYS A CA 1
ATOM 650 C C . LYS A 1 89 ? -9.493 -11.454 10.908 1.00 90.12 89 LYS A C 1
ATOM 652 O O . LYS A 1 89 ? -9.435 -12.474 11.587 1.00 90.12 89 LYS A O 1
ATOM 657 N N . THR A 1 90 ? -10.532 -11.161 10.134 1.00 89.88 90 THR A N 1
ATOM 658 C CA . THR A 1 90 ? -11.683 -12.057 9.974 1.00 89.88 90 THR A CA 1
ATOM 659 C C . THR A 1 90 ? -11.245 -13.361 9.320 1.00 89.88 90 THR A C 1
ATOM 661 O O . THR A 1 90 ? -11.522 -14.425 9.864 1.00 89.88 90 THR A O 1
ATOM 664 N N . ILE A 1 91 ? -10.451 -13.282 8.244 1.00 89.31 91 ILE A N 1
ATOM 665 C CA . ILE A 1 91 ? -9.846 -14.460 7.597 1.00 89.31 91 ILE A CA 1
ATOM 666 C C . ILE A 1 91 ? -9.005 -15.267 8.596 1.00 89.31 91 ILE A C 1
ATOM 668 O O . ILE A 1 91 ? -8.992 -16.492 8.548 1.00 89.31 91 ILE A O 1
ATOM 672 N N . TRP A 1 92 ? -8.314 -14.593 9.518 1.00 87.56 92 TRP A N 1
ATOM 673 C CA . TRP A 1 92 ? -7.473 -15.261 10.512 1.00 87.56 92 TRP A CA 1
ATOM 674 C C . TRP A 1 92 ? -8.255 -15.893 11.673 1.00 87.56 92 TRP A C 1
ATOM 676 O O . TRP A 1 92 ? -7.823 -16.902 12.229 1.00 87.56 92 TRP A O 1
ATOM 686 N N . ARG A 1 93 ? -9.382 -15.295 12.075 1.00 85.88 93 ARG A N 1
ATOM 687 C CA . ARG A 1 93 ? -10.241 -15.787 13.167 1.00 85.88 93 ARG A CA 1
ATOM 688 C C . ARG A 1 93 ? -11.160 -16.912 12.706 1.00 85.88 93 ARG A C 1
ATOM 690 O O . ARG A 1 93 ? -11.434 -17.836 13.471 1.00 85.88 93 ARG A O 1
ATOM 697 N N . GLU A 1 94 ? -11.674 -16.826 11.485 1.00 80.06 94 GLU A N 1
ATOM 698 C CA . GLU A 1 94 ? -12.581 -17.826 10.940 1.00 80.06 94 GLU A CA 1
ATOM 699 C C . GLU A 1 94 ? -11.791 -18.967 10.299 1.00 80.06 94 GLU A C 1
ATOM 701 O O . GLU A 1 94 ? -11.220 -18.838 9.220 1.00 80.06 94 GLU A O 1
ATOM 706 N N . SER A 1 95 ? -11.773 -20.127 10.964 1.00 63.66 95 SER A N 1
ATOM 707 C CA . SER A 1 95 ? -11.251 -21.350 10.351 1.00 63.66 95 SER A CA 1
ATOM 708 C C . SER A 1 95 ? -12.072 -21.692 9.097 1.00 63.66 95 SER A C 1
ATOM 710 O O . SER A 1 95 ? -13.305 -21.717 9.183 1.00 63.66 95 SER A O 1
ATOM 712 N N . PRO A 1 96 ? -11.440 -22.060 7.964 1.00 63.06 96 PRO A N 1
ATOM 713 C CA . PRO A 1 96 ? -12.141 -22.502 6.753 1.00 63.06 96 PRO A CA 1
ATOM 714 C C . PRO A 1 96 ? -13.138 -23.650 6.993 1.00 63.06 96 PRO A C 1
ATOM 716 O O . PRO A 1 96 ? -14.073 -23.834 6.218 1.00 63.06 96 PRO A O 1
ATOM 719 N N . ASN A 1 97 ? -12.957 -24.418 8.075 1.00 61.81 97 ASN A N 1
ATOM 720 C CA . ASN A 1 97 ? -13.823 -25.536 8.457 1.00 61.81 97 ASN A CA 1
ATOM 721 C C . ASN A 1 97 ? -14.998 -25.154 9.370 1.00 61.81 97 ASN A C 1
ATOM 723 O O . ASN A 1 97 ? -15.822 -26.019 9.662 1.00 61.81 97 ASN A O 1
ATOM 727 N N . LYS A 1 98 ? -15.128 -23.897 9.815 1.00 59.50 98 LYS A N 1
ATOM 728 C CA . LYS A 1 98 ? -16.177 -23.499 10.770 1.00 59.50 98 LYS A CA 1
ATOM 729 C C . LYS A 1 98 ? -17.592 -23.775 10.235 1.00 59.50 98 LYS A C 1
ATOM 731 O O . LYS A 1 98 ? -18.434 -24.273 10.968 1.00 59.50 98 LYS A O 1
ATOM 736 N N . LYS A 1 99 ? -17.808 -23.605 8.923 1.00 55.94 99 LYS A N 1
ATOM 737 C CA . LYS A 1 99 ? -19.092 -23.904 8.259 1.00 55.94 99 LYS A CA 1
ATOM 738 C C . LYS A 1 99 ? -19.412 -25.398 8.097 1.00 55.94 99 LYS A C 1
ATOM 740 O O . LYS A 1 99 ? -20.562 -25.724 7.843 1.00 55.94 99 LYS A O 1
ATOM 745 N N . LYS A 1 100 ? -18.437 -26.312 8.215 1.00 53.28 100 LYS A N 1
ATOM 746 C CA . LYS A 1 100 ? -18.676 -27.766 8.074 1.00 53.28 100 LYS A CA 1
ATOM 747 C C . LYS A 1 100 ? -19.250 -28.422 9.332 1.00 53.28 100 LYS A C 1
ATOM 749 O O . LYS A 1 100 ? -19.720 -29.545 9.240 1.00 53.28 100 LYS A O 1
ATOM 754 N N . HIS A 1 101 ? -19.177 -27.756 10.482 1.00 50.38 101 HIS A N 1
ATOM 755 C CA . HIS A 1 101 ? -19.653 -28.295 11.761 1.00 50.38 101 HIS A CA 1
ATOM 756 C C . HIS A 1 101 ? -21.001 -27.707 12.206 1.00 50.38 101 HIS A C 1
ATOM 758 O O . HIS A 1 101 ? -21.541 -28.139 13.219 1.00 50.38 101 HIS A O 1
ATOM 764 N N . GLU A 1 102 ? -21.532 -26.735 11.461 1.00 54.81 102 GLU A N 1
ATOM 765 C CA . GLU A 1 102 ? -22.817 -26.069 11.727 1.00 54.81 102 GLU A CA 1
ATOM 766 C C . GLU A 1 102 ? -23.923 -26.503 10.737 1.00 54.81 102 GLU A C 1
ATOM 768 O O . GLU A 1 102 ? -25.018 -25.943 10.769 1.00 54.81 102 GLU A O 1
ATOM 773 N N . ALA A 1 103 ? -23.639 -27.482 9.864 1.00 47.53 103 ALA A N 1
ATOM 774 C CA . ALA A 1 103 ? -24.549 -28.036 8.855 1.00 47.53 103 ALA A CA 1
ATOM 775 C C . ALA A 1 103 ? -24.844 -29.520 9.110 1.00 47.53 103 ALA A C 1
ATOM 777 O O . ALA A 1 103 ? -23.898 -30.242 9.503 1.00 47.53 103 ALA A O 1
#